Protein AF-A0A8T6VWZ9-F1 (afdb_monomer_lite)

pLDDT: mean 83.37, std 12.46, range [50.16, 94.38]

Structure (mmCIF, N/CA/C/O backbone):
data_AF-A0A8T6VWZ9-F1
#
_entry.id   AF-A0A8T6VWZ9-F1
#
loop_
_atom_site.group_PDB
_atom_site.id
_atom_site.type_symbol
_atom_site.label_atom_id
_atom_site.label_alt_id
_atom_site.label_comp_id
_atom_site.label_asym_id
_atom_site.label_entity_id
_atom_site.label_seq_id
_atom_site.pdbx_PDB_ins_code
_atom_site.Cartn_x
_atom_site.Cartn_y
_atom_site.Cartn_z
_atom_site.occupancy
_atom_site.B_iso_or_equiv
_atom_site.auth_seq_id
_atom_site.auth_comp_id
_atom_site.auth_asym_id
_atom_site.auth_atom_id
_atom_site.pdbx_PDB_model_num
ATOM 1 N N . MET A 1 1 ? 2.782 -24.500 -4.806 1.00 50.16 1 MET A N 1
ATOM 2 C CA . MET A 1 1 ? 1.614 -23.606 -4.891 1.00 50.16 1 MET A CA 1
ATOM 3 C C . MET A 1 1 ? 2.079 -22.468 -5.759 1.00 50.16 1 MET A C 1
ATOM 5 O O . MET A 1 1 ? 3.107 -21.900 -5.426 1.00 50.16 1 MET A O 1
ATOM 9 N N . ASP A 1 2 ? 1.449 -22.259 -6.908 1.00 51.31 2 ASP A N 1
ATOM 10 C CA . ASP A 1 2 ? 1.821 -21.169 -7.804 1.00 51.31 2 ASP A CA 1
ATOM 11 C C . ASP A 1 2 ? 1.544 -19.849 -7.076 1.00 51.31 2 ASP A C 1
ATOM 13 O O . ASP A 1 2 ? 0.384 -19.506 -6.840 1.00 51.31 2 ASP A O 1
ATOM 17 N N . ASP A 1 3 ? 2.601 -19.155 -6.642 1.00 56.47 3 ASP A N 1
ATOM 18 C CA . ASP A 1 3 ? 2.501 -17.776 -6.162 1.00 56.47 3 ASP A CA 1
ATOM 19 C C . ASP A 1 3 ? 2.157 -16.907 -7.374 1.00 56.47 3 ASP A C 1
ATOM 21 O O . ASP A 1 3 ? 3.009 -16.381 -8.088 1.00 56.47 3 ASP A O 1
ATOM 25 N N . GLU A 1 4 ? 0.864 -16.842 -7.675 1.00 56.75 4 GLU A N 1
ATOM 26 C CA . GLU A 1 4 ? 0.316 -15.946 -8.677 1.00 56.75 4 GLU A CA 1
ATOM 27 C C . GLU A 1 4 ? 0.523 -14.515 -8.167 1.00 56.75 4 GLU A C 1
ATOM 29 O O . GLU A 1 4 ? -0.153 -14.084 -7.227 1.00 56.75 4 GLU A O 1
ATOM 34 N N . ALA A 1 5 ? 1.498 -13.817 -8.756 1.00 60.16 5 ALA A N 1
ATOM 35 C CA . ALA A 1 5 ? 1.820 -12.435 -8.428 1.00 60.16 5 ALA A CA 1
ATOM 36 C C . ALA A 1 5 ? 0.549 -11.573 -8.446 1.00 60.16 5 ALA A C 1
ATOM 38 O O . ALA A 1 5 ? -0.259 -11.650 -9.376 1.00 60.16 5 ALA A O 1
ATOM 39 N N . ALA A 1 6 ? 0.376 -10.744 -7.419 1.00 65.06 6 ALA A N 1
ATOM 40 C CA . ALA A 1 6 ? -0.661 -9.729 -7.443 1.00 65.06 6 ALA A CA 1
ATOM 41 C C . ALA A 1 6 ? -0.341 -8.689 -8.531 1.00 65.06 6 ALA A C 1
ATOM 43 O O . ALA A 1 6 ? 0.817 -8.473 -8.912 1.00 65.06 6 ALA A O 1
ATOM 44 N N . GLU A 1 7 ? -1.390 -8.052 -9.053 1.00 69.25 7 GLU A N 1
ATOM 45 C CA . GLU A 1 7 ? -1.270 -7.019 -10.080 1.00 69.25 7 GLU A CA 1
ATOM 46 C C . GLU A 1 7 ? -0.276 -5.937 -9.625 1.00 69.25 7 GLU A C 1
ATOM 48 O O . GLU A 1 7 ? -0.342 -5.459 -8.493 1.00 69.25 7 GLU A O 1
ATOM 53 N N . GLY A 1 8 ? 0.672 -5.569 -10.495 1.00 74.75 8 GLY A N 1
ATOM 54 C CA . GLY A 1 8 ? 1.668 -4.543 -10.177 1.00 74.75 8 GLY A CA 1
ATOM 55 C C . GLY A 1 8 ? 3.007 -5.018 -9.622 1.00 74.75 8 GLY A C 1
ATOM 56 O O . GLY A 1 8 ? 3.738 -4.179 -9.109 1.00 74.75 8 GLY A O 1
ATOM 57 N N . GLY A 1 9 ? 3.343 -6.307 -9.721 1.00 83.94 9 GLY A N 1
ATOM 58 C CA . GLY A 1 9 ? 4.677 -6.817 -9.366 1.00 83.94 9 GLY A CA 1
ATOM 59 C C . GLY A 1 9 ? 4.848 -7.207 -7.895 1.00 83.94 9 GLY A C 1
ATOM 60 O O . GLY A 1 9 ? 5.972 -7.435 -7.451 1.00 83.94 9 GLY A O 1
ATOM 61 N N . TYR A 1 10 ? 3.749 -7.288 -7.141 1.00 87.31 10 TYR A N 1
ATOM 62 C CA . TYR A 1 10 ? 3.761 -7.751 -5.757 1.00 87.31 10 TYR A CA 1
ATOM 63 C C . TYR A 1 10 ? 3.733 -9.281 -5.699 1.00 87.31 10 TYR A C 1
ATOM 65 O O . TYR A 1 10 ? 2.849 -9.926 -6.266 1.00 87.31 10 TYR A O 1
ATOM 73 N N . VAL A 1 11 ? 4.683 -9.858 -4.971 1.00 84.88 11 VAL A N 1
ATOM 74 C CA . VAL A 1 11 ? 4.800 -11.301 -4.712 1.00 84.88 11 VAL A CA 1
ATOM 75 C C . VAL A 1 11 ? 4.856 -11.551 -3.202 1.00 84.88 11 VAL A C 1
ATOM 77 O O . VAL A 1 11 ? 4.760 -10.606 -2.417 1.00 84.88 11 VAL A O 1
ATOM 80 N N . GLY A 1 12 ? 4.944 -12.815 -2.787 1.00 87.00 12 GLY A N 1
ATOM 81 C CA . GLY A 1 12 ? 5.112 -13.176 -1.380 1.00 87.00 12 GLY A CA 1
ATOM 82 C C . GLY A 1 12 ? 3.973 -12.681 -0.482 1.00 87.00 12 GLY A C 1
ATOM 83 O O . GLY A 1 12 ? 2.795 -12.699 -0.857 1.00 87.00 12 GLY A O 1
ATOM 84 N N . VAL A 1 13 ? 4.322 -12.243 0.730 1.00 89.38 13 VAL A N 1
ATOM 85 C CA . VAL A 1 13 ? 3.349 -11.857 1.765 1.00 89.38 13 VAL A CA 1
ATOM 86 C C . VAL A 1 13 ? 2.550 -10.619 1.356 1.00 89.38 13 VAL A C 1
ATOM 88 O O . VAL A 1 13 ? 1.325 -10.614 1.509 1.00 89.38 13 VAL A O 1
ATOM 91 N N . ALA A 1 14 ? 3.203 -9.594 0.794 1.00 88.69 14 ALA A N 1
ATOM 92 C CA . ALA A 1 14 ? 2.512 -8.389 0.341 1.00 88.69 14 ALA A CA 1
ATOM 93 C C . ALA A 1 14 ? 1.523 -8.705 -0.792 1.00 88.69 14 ALA A C 1
ATOM 95 O O . ALA A 1 14 ? 0.376 -8.254 -0.759 1.00 88.69 14 ALA A O 1
ATOM 96 N N . GLY A 1 15 ? 1.923 -9.545 -1.755 1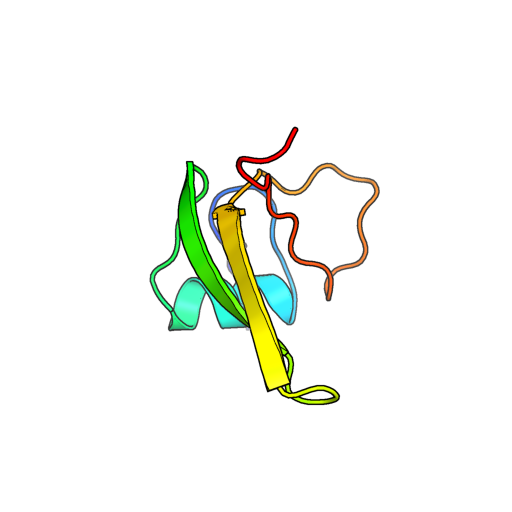.00 89.50 15 GLY A N 1
ATOM 97 C CA . GLY A 1 15 ? 1.049 -9.981 -2.846 1.00 89.50 15 GLY A CA 1
ATOM 98 C C . GLY A 1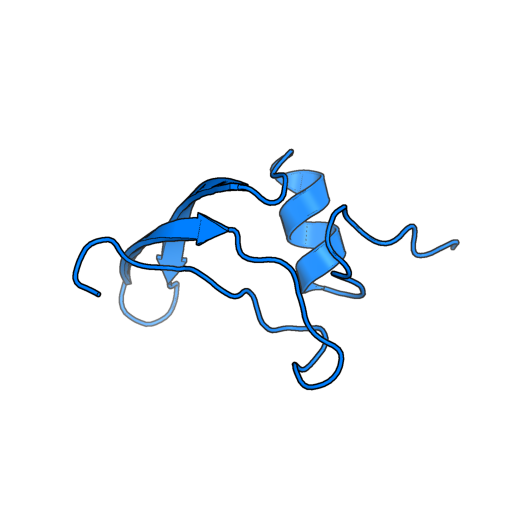 15 ? -0.183 -10.742 -2.352 1.00 89.50 15 GLY A C 1
ATOM 99 O O . GLY A 1 15 ? -1.308 -10.436 -2.756 1.00 89.50 15 GLY A O 1
ATOM 100 N N . GLN A 1 16 ? -0.002 -11.685 -1.424 1.00 90.31 16 GLN A N 1
ATOM 101 C CA . GLN A 1 16 ? -1.113 -12.438 -0.833 1.00 90.31 16 GLN A CA 1
ATOM 102 C C . GLN A 1 16 ? -2.074 -11.528 -0.055 1.00 90.31 16 GLN A C 1
ATOM 104 O O . GLN A 1 16 ? -3.293 -11.675 -0.179 1.00 90.31 16 GLN A O 1
ATOM 109 N N . LEU A 1 17 ? -1.545 -10.555 0.695 1.00 90.50 17 LEU A N 1
ATOM 110 C CA . LEU A 1 17 ? -2.350 -9.584 1.433 1.00 90.50 17 LEU A CA 1
ATOM 111 C C . LEU A 1 17 ? -3.192 -8.712 0.491 1.00 90.50 17 LEU A C 1
ATOM 113 O O . LEU A 1 17 ? -4.402 -8.587 0.684 1.00 90.50 17 LEU A O 1
ATOM 117 N N . LEU A 1 18 ? -2.572 -8.150 -0.551 1.00 91.00 18 LEU A N 1
ATOM 118 C CA . LEU A 1 18 ? -3.253 -7.301 -1.533 1.00 91.00 18 LEU A CA 1
ATOM 119 C C . LEU A 1 18 ? -4.320 -8.078 -2.313 1.00 91.00 18 LEU A C 1
ATOM 121 O O . LEU A 1 18 ? -5.439 -7.589 -2.482 1.00 91.00 18 LEU A O 1
ATOM 125 N N . LYS A 1 19 ? -4.020 -9.325 -2.703 1.00 90.31 19 LYS A N 1
ATOM 126 C CA . LYS A 1 19 ? -4.987 -10.228 -3.343 1.00 90.31 19 LYS A CA 1
ATOM 127 C C . LYS A 1 19 ? -6.173 -10.521 -2.424 1.00 90.31 19 LYS A C 1
ATOM 129 O O . LYS A 1 19 ? -7.316 -10.450 -2.869 1.00 90.31 19 LYS A O 1
ATOM 134 N N . GLY A 1 20 ? -5.918 -10.801 -1.144 1.00 91.19 20 GLY A N 1
ATOM 135 C CA . GLY A 1 20 ? -6.959 -11.029 -0.138 1.00 91.19 20 GLY A CA 1
ATOM 136 C C . GLY A 1 20 ? -7.854 -9.809 0.104 1.00 91.19 20 GLY A C 1
ATOM 137 O O . GLY A 1 20 ? -9.045 -9.969 0.363 1.00 91.19 20 GLY A O 1
ATOM 138 N N . ALA A 1 21 ? -7.307 -8.600 -0.034 1.00 90.44 21 ALA A N 1
ATOM 139 C CA . ALA A 1 21 ? -8.056 -7.349 0.067 1.00 90.44 21 ALA A CA 1
ATOM 140 C C . ALA A 1 21 ? -8.781 -6.954 -1.236 1.00 90.44 21 ALA A C 1
ATOM 142 O O . ALA A 1 21 ? -9.564 -6.006 -1.232 1.00 90.44 21 ALA A O 1
ATOM 143 N N . GLY A 1 22 ? -8.526 -7.655 -2.349 1.00 90.94 22 GLY A N 1
ATOM 144 C CA . GLY A 1 22 ? -9.045 -7.301 -3.673 1.00 90.94 22 GLY A CA 1
ATOM 145 C C . GLY A 1 22 ? -8.465 -6.000 -4.238 1.00 90.94 22 GLY A C 1
ATOM 146 O O . GLY A 1 22 ? -9.097 -5.389 -5.096 1.00 90.94 22 GLY A O 1
ATOM 147 N N . ALA A 1 23 ? -7.297 -5.576 -3.748 1.00 91.69 23 ALA A N 1
ATOM 148 C CA . ALA A 1 23 ? -6.649 -4.325 -4.121 1.00 91.69 23 ALA A CA 1
ATOM 149 C C . ALA A 1 23 ? -5.881 -4.446 -5.444 1.00 91.69 23 ALA A C 1
ATOM 151 O O . ALA A 1 23 ? -5.258 -5.473 -5.725 1.00 91.69 23 ALA A O 1
ATOM 152 N N . ARG A 1 24 ? -5.885 -3.370 -6.233 1.00 91.12 24 ARG A N 1
ATOM 153 C CA . ARG A 1 24 ? -5.160 -3.242 -7.504 1.00 91.12 24 ARG A CA 1
ATOM 154 C C . ARG A 1 24 ? -4.303 -1.988 -7.518 1.00 91.12 24 ARG A C 1
ATOM 156 O O . ARG A 1 24 ? -4.588 -1.011 -6.826 1.00 91.12 24 ARG A O 1
ATOM 163 N N . VAL A 1 25 ? -3.236 -1.997 -8.316 1.00 90.94 25 VAL A N 1
ATOM 164 C CA . VAL A 1 25 ? -2.417 -0.792 -8.507 1.00 90.94 25 VAL A CA 1
ATOM 165 C C . VAL A 1 25 ? -3.289 0.361 -8.995 1.00 90.94 25 VAL A C 1
ATOM 167 O O . VAL A 1 25 ? -4.078 0.213 -9.925 1.00 90.94 25 VAL A O 1
ATOM 170 N N . GLY A 1 26 ? -3.117 1.521 -8.366 1.00 92.31 26 GLY A N 1
ATOM 171 C CA . GLY A 1 26 ? -3.936 2.707 -8.589 1.00 92.31 26 GLY A CA 1
ATOM 172 C C . GLY A 1 26 ? -5.147 2.823 -7.663 1.00 92.31 26 GLY A C 1
ATOM 173 O O . GLY A 1 26 ? -5.737 3.902 -7.610 1.00 92.31 26 GLY A O 1
ATOM 174 N N . ASP A 1 27 ? -5.494 1.785 -6.897 1.00 94.38 27 ASP A N 1
ATOM 175 C CA . ASP A 1 27 ? -6.554 1.881 -5.894 1.00 94.38 27 ASP A CA 1
ATOM 176 C C . ASP A 1 27 ? -6.131 2.767 -4.722 1.00 94.38 27 ASP A C 1
ATOM 178 O O . ASP A 1 27 ? -4.964 2.827 -4.329 1.00 94.38 27 ASP A O 1
ATOM 182 N N . LEU A 1 28 ? -7.113 3.440 -4.125 1.00 93.75 28 LEU A N 1
ATOM 183 C CA . LEU A 1 28 ? -6.925 4.189 -2.891 1.00 93.75 28 LEU A CA 1
ATOM 184 C C . LEU A 1 28 ? -7.109 3.247 -1.698 1.00 93.75 28 LEU A C 1
ATOM 186 O O . LEU A 1 28 ? -8.223 2.795 -1.434 1.00 93.75 28 LEU A O 1
ATOM 190 N N . LEU A 1 29 ? -6.030 2.993 -0.965 1.00 93.50 29 LEU A N 1
ATOM 191 C CA . LEU A 1 29 ? -6.021 2.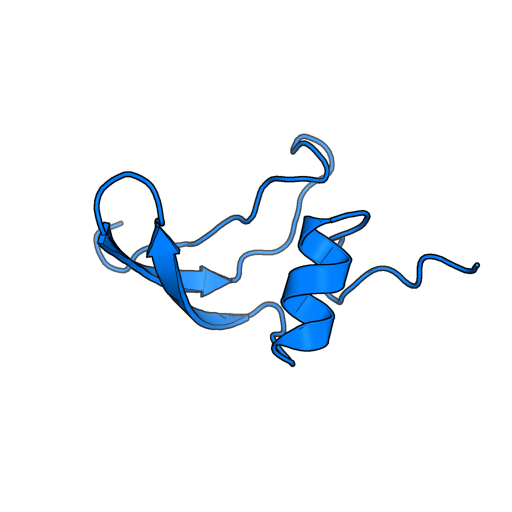116 0.199 1.00 93.50 29 LEU A CA 1
ATOM 192 C C . LEU A 1 29 ? -5.962 2.916 1.494 1.00 93.50 29 LEU A C 1
ATOM 194 O O . LEU A 1 29 ? -5.368 3.994 1.556 1.00 93.50 29 LEU A O 1
ATOM 198 N N . GLU A 1 30 ? -6.567 2.350 2.532 1.00 93.81 30 GLU A N 1
ATOM 199 C CA . GLU A 1 30 ? -6.372 2.751 3.918 1.00 93.81 30 GLU A CA 1
ATOM 200 C C . GLU A 1 30 ? -5.619 1.623 4.625 1.00 93.81 30 GLU A C 1
ATOM 202 O O . GLU A 1 30 ? -6.103 0.493 4.697 1.00 93.81 30 GLU A O 1
ATOM 207 N N . VAL A 1 31 ? -4.414 1.916 5.106 1.00 91.62 31 VAL A N 1
ATOM 208 C CA . VAL A 1 31 ? -3.559 0.955 5.801 1.00 91.62 31 VAL A CA 1
ATOM 209 C C . VAL A 1 31 ? -3.485 1.345 7.261 1.00 91.62 31 VAL A C 1
ATOM 211 O O . VAL A 1 31 ? -3.040 2.438 7.604 1.00 91.62 31 VAL A O 1
ATOM 214 N N . ARG A 1 32 ? -3.915 0.425 8.123 1.00 91.44 32 ARG A N 1
ATOM 215 C CA . ARG A 1 32 ? -3.800 0.564 9.570 1.00 91.44 32 ARG A CA 1
ATOM 216 C C . ARG A 1 32 ? -2.577 -0.197 10.052 1.00 91.44 32 ARG A C 1
ATOM 218 O O . ARG A 1 32 ? -2.548 -1.426 9.968 1.00 91.44 32 ARG A O 1
ATOM 225 N N . ARG A 1 33 ? -1.599 0.524 10.588 1.00 86.81 33 ARG A N 1
ATOM 226 C CA . ARG A 1 33 ? -0.418 -0.068 11.209 1.00 86.81 33 ARG A CA 1
ATOM 227 C C . ARG A 1 33 ? -0.783 -0.624 12.583 1.00 86.81 33 ARG A C 1
ATOM 229 O O . ARG A 1 33 ? -1.544 -0.019 13.340 1.00 86.81 33 ARG A O 1
ATOM 236 N N . ALA A 1 34 ? -0.312 -1.832 12.871 1.00 84.12 34 ALA A N 1
ATOM 237 C CA . ALA A 1 34 ? -0.685 -2.554 14.086 1.00 84.12 34 ALA A CA 1
ATOM 238 C C . ALA A 1 34 ? 0.134 -2.132 15.317 1.00 84.12 34 ALA A C 1
ATOM 240 O O . ALA A 1 34 ? -0.303 -2.359 16.441 1.00 84.12 34 ALA A O 1
ATOM 241 N N . ASP A 1 35 ? 1.312 -1.551 15.106 1.00 85.00 35 ASP A N 1
ATOM 242 C CA . ASP A 1 35 ? 2.269 -1.159 16.141 1.00 85.00 35 ASP A CA 1
ATOM 243 C C . ASP A 1 35 ? 1.885 0.152 16.839 1.00 85.00 35 ASP A C 1
ATOM 245 O O . ASP A 1 35 ? 1.909 0.222 18.067 1.00 85.00 35 ASP A O 1
ATOM 249 N N . ASP A 1 36 ? 1.496 1.170 16.073 1.00 87.50 36 ASP A N 1
ATOM 250 C CA . ASP A 1 36 ? 1.162 2.505 16.575 1.00 87.50 36 ASP A CA 1
ATOM 251 C C . ASP A 1 36 ? -0.318 2.882 16.390 1.00 87.50 36 ASP A C 1
ATOM 253 O O . ASP A 1 36 ? -0.756 3.938 16.850 1.00 87.50 36 ASP A O 1
ATOM 257 N N . GLY A 1 37 ? -1.108 2.025 15.732 1.00 86.50 37 GLY A N 1
ATOM 258 C CA . GLY A 1 37 ? -2.505 2.307 15.388 1.00 86.50 37 GLY A CA 1
ATOM 259 C C . GLY A 1 37 ? -2.668 3.418 14.344 1.00 86.50 37 GLY A C 1
ATOM 260 O O . GLY A 1 37 ? -3.793 3.849 14.075 1.00 86.50 37 GLY A O 1
ATOM 261 N N . GLY A 1 38 ? -1.565 3.887 13.762 1.00 88.69 38 GLY A N 1
ATOM 262 C CA . GLY A 1 38 ? -1.531 4.885 12.712 1.00 88.69 38 GLY A CA 1
ATOM 263 C C . GLY A 1 38 ? -2.279 4.403 11.480 1.00 88.69 38 GLY A C 1
ATOM 264 O O . GLY A 1 38 ? -2.332 3.211 11.172 1.00 88.69 38 GLY A O 1
ATOM 265 N N . THR A 1 39 ? -2.906 5.346 10.786 1.00 91.75 39 THR A N 1
ATOM 266 C CA . THR A 1 39 ? -3.656 5.064 9.566 1.00 91.75 39 THR A CA 1
ATOM 267 C C . THR A 1 39 ? -3.129 5.946 8.452 1.00 91.75 39 THR A C 1
ATOM 269 O O . THR A 1 39 ? -3.191 7.171 8.551 1.00 91.75 39 THR A O 1
ATOM 272 N N . ASP A 1 40 ? -2.633 5.316 7.394 1.00 91.19 40 ASP A N 1
ATOM 273 C CA . ASP A 1 40 ? -2.200 5.993 6.181 1.00 91.19 40 ASP A CA 1
ATOM 274 C C . ASP A 1 40 ? -3.223 5.761 5.078 1.00 91.19 40 ASP A C 1
ATOM 276 O O . ASP A 1 40 ? -3.718 4.649 4.890 1.00 91.19 40 ASP A O 1
ATOM 280 N N . ARG A 1 41 ? -3.521 6.811 4.313 1.00 94.06 41 ARG A N 1
ATOM 281 C CA . ARG A 1 41 ? -4.412 6.721 3.159 1.00 94.06 41 ARG A CA 1
ATOM 282 C C . ARG A 1 41 ? -3.702 7.218 1.913 1.00 94.06 41 ARG A C 1
ATOM 284 O O . ARG A 1 41 ? -3.319 8.385 1.845 1.00 94.06 41 ARG A O 1
ATOM 291 N N . GLY A 1 42 ? -3.550 6.344 0.925 1.00 94.06 42 GLY A N 1
ATOM 292 C CA . GLY A 1 42 ? -2.756 6.629 -0.265 1.00 94.06 42 GLY A CA 1
ATOM 293 C C . GLY A 1 42 ? -3.069 5.707 -1.433 1.00 94.06 42 GLY A C 1
ATOM 294 O O . GLY A 1 42 ? -3.807 4.734 -1.296 1.00 94.06 42 GLY A O 1
ATOM 295 N N . LEU A 1 43 ? -2.533 6.048 -2.601 1.00 94.06 43 LEU A N 1
ATOM 296 C CA . LEU A 1 43 ? -2.675 5.237 -3.807 1.00 94.06 43 LEU A CA 1
ATOM 297 C C . LEU A 1 43 ? -1.680 4.081 -3.774 1.00 94.06 43 LEU A C 1
ATOM 299 O O . LEU A 1 43 ? -0.494 4.312 -3.527 1.00 94.06 43 LEU A O 1
ATOM 303 N N . LEU A 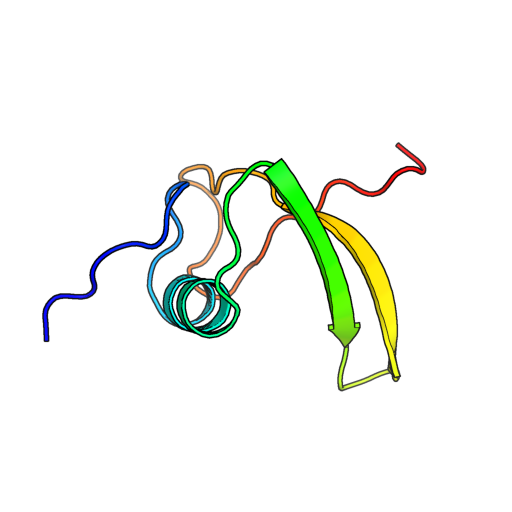1 44 ? -2.145 2.867 -4.068 1.00 93.06 44 LEU A N 1
ATOM 304 C CA . LEU A 1 44 ? -1.275 1.714 -4.246 1.00 93.06 44 LEU A CA 1
ATOM 305 C C . LEU A 1 44 ? -0.417 1.915 -5.492 1.00 93.06 44 LEU A C 1
ATOM 307 O O . LEU A 1 44 ? -0.923 1.983 -6.614 1.00 93.06 44 LEU A O 1
ATOM 311 N N . MET A 1 45 ? 0.889 2.003 -5.288 1.00 91.50 45 MET A N 1
ATOM 312 C CA . MET A 1 45 ? 1.857 2.143 -6.367 1.00 91.50 45 MET A CA 1
ATOM 313 C C . MET A 1 45 ? 2.323 0.762 -6.841 1.00 91.50 45 MET A C 1
ATOM 315 O O . MET A 1 45 ? 2.319 -0.182 -6.047 1.00 91.50 45 MET A O 1
ATOM 319 N N . PRO A 1 46 ? 2.736 0.617 -8.113 1.00 89.00 46 PRO A N 1
ATOM 320 C CA . PRO A 1 46 ? 3.366 -0.611 -8.577 1.00 89.00 46 PRO A CA 1
ATOM 321 C C . PRO A 1 46 ? 4.673 -0.867 -7.822 1.00 89.00 46 PRO A C 1
ATOM 323 O O . PRO A 1 46 ? 5.408 0.059 -7.471 1.00 89.00 46 PRO A O 1
ATOM 326 N N . HIS A 1 47 ? 4.954 -2.142 -7.601 1.00 81.19 47 HIS A N 1
ATOM 327 C CA . HIS A 1 47 ? 6.179 -2.625 -6.997 1.00 81.19 47 HIS A CA 1
ATOM 328 C C . HIS A 1 47 ? 7.279 -2.653 -8.068 1.00 81.19 47 HIS A C 1
ATOM 330 O O . HIS A 1 47 ? 7.193 -3.393 -9.049 1.00 81.19 47 HIS A O 1
ATOM 336 N N . HIS A 1 48 ? 8.292 -1.798 -7.927 1.00 69.44 48 HIS A N 1
ATOM 337 C CA . HIS A 1 48 ? 9.485 -1.829 -8.779 1.00 69.44 48 HIS A CA 1
ATOM 338 C C . HIS A 1 48 ? 10.516 -2.816 -8.202 1.00 69.44 48 HIS A C 1
ATOM 340 O O . HIS A 1 48 ? 10.528 -3.041 -6.997 1.00 69.44 48 HIS A O 1
ATOM 346 N N . GLU A 1 49 ? 11.401 -3.366 -9.043 1.00 56.97 49 GLU A N 1
ATOM 347 C CA . GLU A 1 49 ? 12.341 -4.482 -8.760 1.00 56.97 49 GLU A CA 1
ATOM 348 C C . GLU A 1 49 ? 13.287 -4.329 -7.537 1.00 56.97 49 GLU A C 1
ATOM 350 O O . GLU A 1 49 ? 14.077 -5.228 -7.267 1.00 56.97 49 GLU A O 1
ATOM 355 N N . PHE A 1 50 ? 13.233 -3.226 -6.784 1.00 57.59 50 PHE A N 1
ATOM 356 C CA . PHE A 1 50 ? 14.138 -2.913 -5.667 1.00 57.59 50 PHE A CA 1
ATOM 357 C C . PHE A 1 50 ? 13.472 -2.901 -4.283 1.00 57.59 50 PHE A C 1
ATOM 359 O O . PHE A 1 50 ? 14.053 -2.382 -3.333 1.00 57.59 50 PHE A O 1
ATOM 366 N N . SER A 1 51 ? 12.247 -3.404 -4.155 1.00 65.12 51 SER A N 1
ATOM 367 C CA . SER A 1 51 ? 11.527 -3.465 -2.878 1.00 65.12 51 SER A CA 1
ATOM 368 C C . SER A 1 51 ? 11.417 -4.917 -2.396 1.00 65.12 51 SER A C 1
ATOM 370 O O . SER A 1 51 ? 11.279 -5.832 -3.208 1.00 65.12 51 SER A O 1
ATOM 372 N N . GLU A 1 52 ? 11.578 -5.135 -1.086 1.00 77.56 52 GLU A N 1
ATOM 373 C CA . GLU A 1 52 ? 11.448 -6.465 -0.476 1.00 77.56 52 GLU A CA 1
ATOM 374 C C . GLU A 1 52 ? 9.999 -6.973 -0.582 1.00 77.56 52 GLU A C 1
ATOM 376 O O . GLU A 1 52 ? 9.054 -6.188 -0.658 1.00 77.56 52 GLU A O 1
ATOM 381 N N . GLU A 1 53 ? 9.813 -8.296 -0.604 1.00 80.12 53 GLU A N 1
ATOM 382 C CA . GLU A 1 53 ? 8.511 -8.943 -0.862 1.00 80.12 53 GLU A CA 1
ATOM 383 C C . GLU A 1 53 ? 7.438 -8.671 0.215 1.00 80.12 53 GLU A C 1
ATOM 385 O O . GLU A 1 53 ? 6.266 -9.017 0.043 1.00 80.12 53 GLU A O 1
ATOM 390 N N . ASP A 1 54 ? 7.822 -8.080 1.344 1.00 86.06 54 ASP A N 1
ATOM 391 C CA . ASP A 1 54 ? 6.964 -7.717 2.471 1.00 86.06 54 ASP A CA 1
ATOM 392 C C . ASP A 1 54 ? 6.636 -6.212 2.533 1.00 86.06 54 ASP A C 1
ATOM 394 O O . ASP A 1 54 ? 5.954 -5.763 3.459 1.00 86.06 54 ASP A O 1
ATOM 398 N N . ILE A 1 55 ? 7.050 -5.433 1.528 1.00 87.44 55 ILE A N 1
ATOM 399 C CA . ILE A 1 55 ? 6.815 -3.988 1.457 1.00 87.44 55 ILE A CA 1
ATOM 400 C C . ILE A 1 55 ? 5.616 -3.674 0.555 1.00 87.44 55 ILE A C 1
ATOM 402 O O . ILE A 1 55 ? 5.482 -4.192 -0.550 1.00 87.44 55 ILE A O 1
ATOM 406 N N . ILE A 1 56 ? 4.758 -2.750 1.003 1.00 88.62 56 ILE A N 1
ATOM 407 C CA . ILE A 1 56 ? 3.705 -2.130 0.186 1.00 88.62 56 ILE A CA 1
ATOM 408 C C . ILE A 1 56 ? 4.041 -0.656 -0.016 1.00 88.62 56 ILE A C 1
ATOM 410 O O . ILE A 1 56 ? 4.320 0.062 0.944 1.00 88.62 56 ILE A O 1
ATOM 414 N N . VAL A 1 57 ? 3.974 -0.185 -1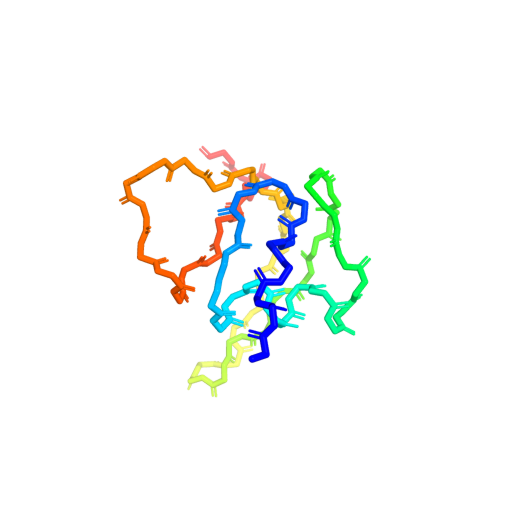.263 1.00 90.19 57 VAL A N 1
ATOM 415 C CA . VAL A 1 57 ? 4.274 1.208 -1.603 1.00 90.19 57 VAL A CA 1
ATOM 416 C C . VAL A 1 57 ? 2.980 2.001 -1.760 1.00 90.19 57 VAL A C 1
ATOM 418 O O . VAL A 1 57 ? 2.173 1.739 -2.655 1.00 90.19 57 VAL A O 1
ATOM 421 N N . LEU A 1 58 ? 2.806 3.017 -0.914 1.00 90.81 58 LEU A N 1
ATOM 422 C CA . LEU A 1 58 ? 1.690 3.957 -0.983 1.00 90.81 58 LEU A CA 1
ATOM 423 C C . LEU A 1 58 ? 2.173 5.355 -1.356 1.00 90.81 58 LEU A C 1
ATOM 425 O O . LEU A 1 58 ? 3.083 5.901 -0.734 1.00 90.81 58 LEU A O 1
ATOM 429 N N . LYS A 1 59 ? 1.505 5.977 -2.327 1.00 91.69 59 LYS A N 1
ATOM 430 C CA . LYS A 1 59 ? 1.637 7.411 -2.585 1.00 91.69 59 LYS A CA 1
ATOM 431 C C . LYS A 1 59 ? 0.608 8.172 -1.759 1.00 91.69 59 LYS A C 1
ATOM 433 O O . LYS A 1 59 ? -0.592 8.102 -2.034 1.00 91.69 59 LYS A O 1
ATOM 438 N N . LEU A 1 60 ? 1.087 8.910 -0.765 1.00 92.12 60 LEU A N 1
ATOM 439 C CA . LEU A 1 60 ? 0.256 9.756 0.082 1.00 92.12 60 LEU A CA 1
ATOM 440 C C . LEU A 1 60 ? -0.117 11.074 -0.631 1.00 92.12 60 LEU A C 1
ATOM 442 O O . LEU A 1 60 ? 0.602 11.532 -1.524 1.00 92.12 60 LEU A O 1
ATOM 446 N N . PRO A 1 61 ? -1.249 11.703 -0.267 1.00 85.19 61 PRO A N 1
ATOM 447 C CA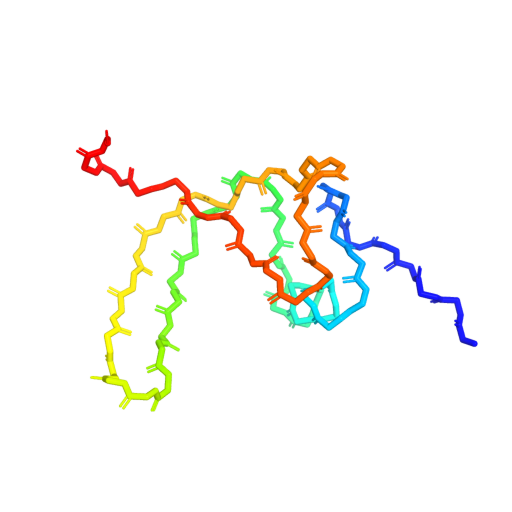 . PRO A 1 61 ? -1.716 12.938 -0.901 1.00 85.19 61 PRO A CA 1
ATOM 448 C C . PRO A 1 61 ? -0.880 14.179 -0.554 1.00 85.19 61 PRO A C 1
ATOM 450 O O . PRO A 1 61 ? -1.007 15.198 -1.227 1.00 85.19 61 PRO A O 1
ATOM 453 N N . ASN A 1 62 ? -0.052 14.117 0.489 1.00 84.81 62 ASN A N 1
ATOM 454 C CA . ASN A 1 62 ? 0.797 15.220 0.945 1.00 84.81 62 ASN A CA 1
ATOM 455 C C . ASN A 1 62 ? 2.077 15.425 0.113 1.00 84.81 62 ASN A C 1
ATOM 457 O O . ASN A 1 62 ? 2.787 16.395 0.375 1.00 84.81 62 ASN A O 1
ATOM 461 N N . GLY A 1 63 ? 2.302 14.602 -0.919 1.00 56.16 63 GLY A N 1
ATOM 462 C CA . GLY A 1 63 ? 3.469 14.695 -1.805 1.00 56.16 63 GLY A CA 1
ATOM 463 C C . GLY A 1 63 ? 4.773 14.370 -1.096 1.00 56.16 63 GLY A C 1
ATOM 464 O O . GLY A 1 63 ? 5.802 14.892 -1.575 1.00 56.16 63 GLY A O 1
#

Radius of gyration: 11.69 Å; chains: 1; bounding box: 23×39×27 Å

Secondary structure (DSSP, 8-state):
----PBTTTB-HHHHHHHHHHT--TT-EEEEE-TTT--EEEEEEPP--TTS-TT---EE-TT-

Foldseek 3Di:
DPQPAAEQRATDPRRVVCVVVVHHQQDWDWDQDPPPRDIATFGFHHDDPPDDNPDTDGDGPVD

Sequence (63 aa):
MDDEAAEGGYVGVAGQLLKGAGARVGDLLEVRRADDGGTDRGLLMPHHEFSEEDIIVLKLPNG